Protein AF-A0A3G3IHT3-F1 (afdb_monomer_lite)

Organism: NCBI:txid1291540

Foldseek 3Di:
DDDDDPPPPPDDPPPPDDDPVNVVVPDDPLVVLLVVLLVVLVVVQVVVVVVCCVPPNPPDDRDQQADADDPVNVVSLQVVQVVVDPDDDLVSSSSSRHGSVNSVVVVVVD

Secondary structure (DSSP, 8-state):
-------------------HHHHHHHS-HHHHHHHHHHHHHHHHHHHHHHHHHHHHTT-PPPP---B---HHHHHHHHHHHHHH-TT--TTHHHHTTB-HHHHHHHHHH-

Sequence (110 aa):
MCKGHTSTVKGGENTEKRTKWETYAEMSKDELVIRLVEAETRHAEFVATVESLARDGSRWAIPDLGEKPTEEWLGKIVAYAKAHTDDFSYMDLAEYGVDLETAEKLWREC

Radius of gyration: 21.98 Å; chains: 1; bounding box: 46×70×44 Å

Structure (mmCIF, N/CA/C/O backbone):
data_AF-A0A3G3IHT3-F1
#
_entry.id   AF-A0A3G3IHT3-F1
#
loop_
_atom_site.group_PDB
_atom_site.id
_atom_site.type_symbol
_atom_site.label_atom_id
_atom_site.label_alt_id
_atom_site.label_comp_id
_atom_site.label_asym_id
_atom_site.label_entity_id
_atom_site.label_seq_id
_atom_site.pdbx_PDB_ins_code
_atom_site.Cartn_x
_atom_site.Cartn_y
_atom_site.Cartn_z
_atom_site.occupancy
_atom_site.B_iso_or_equiv
_atom_site.auth_seq_id
_atom_site.auth_comp_id
_atom_site.auth_asym_id
_atom_site.auth_atom_id
_atom_site.pdbx_PDB_model_num
ATOM 1 N N . MET A 1 1 ? -26.863 -58.875 22.524 1.00 37.44 1 MET A N 1
ATOM 2 C CA . MET A 1 1 ? -27.211 -57.515 22.992 1.00 37.44 1 MET A CA 1
ATOM 3 C C . MET A 1 1 ? -26.031 -56.598 22.708 1.00 37.44 1 MET A C 1
ATOM 5 O O . MET A 1 1 ? -25.087 -56.584 23.486 1.00 37.44 1 MET A O 1
ATOM 9 N N . CYS A 1 2 ? -26.040 -55.890 21.580 1.00 39.75 2 CYS A N 1
ATOM 10 C CA . CYS A 1 2 ? -25.002 -54.913 21.248 1.00 39.75 2 CYS A CA 1
ATOM 11 C C . CYS A 1 2 ? -25.563 -53.523 21.548 1.00 39.75 2 CYS A C 1
ATOM 13 O O . CYS A 1 2 ? -26.539 -53.098 20.934 1.00 39.75 2 CYS A O 1
ATOM 15 N N . LYS A 1 3 ? -25.002 -52.878 22.575 1.00 43.72 3 LYS A N 1
ATOM 16 C CA . LYS A 1 3 ? -25.370 -51.529 23.009 1.00 43.72 3 LYS A CA 1
ATOM 17 C C . LYS A 1 3 ? -24.958 -50.533 21.926 1.00 43.72 3 LYS A C 1
ATOM 19 O O . LYS A 1 3 ? -23.820 -50.565 21.466 1.00 43.72 3 LYS A O 1
ATOM 24 N N . GLY A 1 4 ? -25.899 -49.680 21.528 1.00 45.59 4 GLY A N 1
ATOM 25 C CA . GLY A 1 4 ? -25.686 -48.636 20.536 1.00 45.59 4 GLY A CA 1
ATOM 26 C C . GLY A 1 4 ? -24.615 -47.637 20.971 1.00 45.59 4 GLY A C 1
ATOM 27 O O . GLY A 1 4 ? -24.582 -47.202 22.121 1.00 45.59 4 GLY A O 1
ATOM 28 N N . HIS A 1 5 ? -23.754 -47.267 20.030 1.00 39.59 5 HIS A N 1
ATOM 29 C CA . HIS A 1 5 ? -23.026 -46.006 20.064 1.00 39.59 5 HIS A CA 1
ATOM 30 C C . HIS A 1 5 ? -23.745 -45.051 19.116 1.00 39.59 5 HIS A C 1
ATOM 32 O O . HIS A 1 5 ? -23.550 -45.086 17.903 1.00 39.59 5 HIS A O 1
ATOM 38 N N . THR A 1 6 ? -24.616 -44.212 19.667 1.00 47.84 6 THR A N 1
ATOM 39 C CA . THR A 1 6 ? -25.056 -42.992 18.993 1.00 47.84 6 THR A CA 1
ATOM 40 C C . THR A 1 6 ? -23.903 -42.001 19.048 1.00 47.84 6 THR A C 1
ATOM 42 O O . THR A 1 6 ? -23.685 -41.334 20.056 1.00 47.84 6 THR A O 1
ATOM 45 N N . SER A 1 7 ? -23.132 -41.960 17.964 1.00 44.16 7 SER A N 1
ATOM 46 C CA . SER A 1 7 ? -22.213 -40.868 17.668 1.00 44.16 7 SER A CA 1
ATOM 47 C C . SER A 1 7 ? -23.046 -39.627 17.350 1.00 44.16 7 SER A C 1
ATOM 49 O O . SER A 1 7 ? -23.631 -39.511 16.273 1.00 44.16 7 SER A O 1
ATOM 51 N N . THR A 1 8 ? -23.155 -38.719 18.314 1.00 46.38 8 THR A N 1
ATOM 52 C CA . THR A 1 8 ? -23.706 -37.383 18.091 1.00 46.38 8 THR A CA 1
ATOM 53 C C . THR A 1 8 ? -22.638 -36.554 17.383 1.00 46.38 8 THR A C 1
ATOM 55 O O . THR A 1 8 ? -21.883 -35.821 18.018 1.00 46.38 8 THR A O 1
ATOM 58 N N . VAL A 1 9 ? -22.535 -36.687 16.060 1.00 47.88 9 VAL A N 1
ATOM 59 C CA . VAL A 1 9 ? -21.771 -35.735 15.247 1.00 47.88 9 VAL A CA 1
ATOM 60 C C . VAL A 1 9 ? -22.553 -34.423 15.275 1.00 47.88 9 VAL A C 1
ATOM 62 O O . VAL A 1 9 ? -23.580 -34.289 14.612 1.00 47.88 9 VAL A O 1
ATOM 65 N N . LYS A 1 10 ? -22.111 -33.469 16.104 1.00 49.75 10 LYS A N 1
ATOM 66 C CA . LYS A 1 10 ? -22.578 -32.081 16.029 1.00 49.75 10 LYS A CA 1
ATOM 67 C C . LYS A 1 10 ? -22.177 -31.552 14.653 1.00 49.75 10 LYS A C 1
ATOM 69 O O . LYS A 1 10 ? -20.997 -31.371 14.376 1.00 49.75 10 LYS A O 1
ATOM 74 N N . GLY A 1 11 ? -23.171 -31.417 13.784 1.00 43.06 11 GLY A N 1
ATOM 75 C CA . GLY A 1 11 ? -23.004 -30.916 12.432 1.00 43.06 11 GLY A CA 1
ATOM 76 C C . GLY A 1 11 ? -22.581 -29.452 12.419 1.00 43.06 11 GLY A C 1
ATOM 77 O O . GLY A 1 11 ? -23.102 -28.651 13.191 1.00 43.06 11 GLY A O 1
ATOM 78 N N . GLY A 1 12 ? -21.660 -29.160 11.502 1.00 43.59 12 GLY A N 1
ATOM 79 C CA . GLY A 1 12 ? -21.468 -27.864 10.864 1.00 43.59 12 GLY A CA 1
ATOM 80 C C . GLY A 1 12 ? -21.021 -26.735 11.779 1.00 43.59 12 GLY A C 1
ATOM 81 O O . GLY A 1 12 ? -21.834 -25.911 12.183 1.00 43.59 12 GLY A O 1
ATOM 82 N N . GLU A 1 13 ? -19.711 -26.601 11.989 1.00 48.22 13 GLU A N 1
ATOM 83 C CA . GLU A 1 13 ? -19.165 -25.244 12.024 1.00 48.22 13 GLU A CA 1
ATOM 84 C C . GLU A 1 13 ? -19.581 -24.575 10.714 1.00 48.22 13 GLU A C 1
ATOM 86 O O . GLU A 1 13 ? -19.277 -25.073 9.625 1.00 48.22 13 GLU A O 1
ATOM 91 N N . ASN A 1 14 ? -20.355 -23.499 10.831 1.00 50.16 14 ASN A N 1
ATOM 92 C CA . ASN A 1 14 ? -20.801 -22.702 9.704 1.00 50.16 14 ASN A CA 1
ATOM 93 C C . ASN A 1 14 ? -19.557 -22.013 9.120 1.00 50.16 14 ASN A C 1
ATOM 95 O O . ASN A 1 14 ? -19.192 -20.905 9.496 1.00 50.16 14 ASN A O 1
ATOM 99 N N . THR A 1 15 ? -18.851 -22.733 8.254 1.00 51.78 15 THR A N 1
ATOM 100 C CA . THR A 1 15 ? -17.633 -22.322 7.542 1.00 51.78 15 THR A CA 1
ATOM 101 C C . THR A 1 15 ? -17.992 -21.540 6.283 1.00 51.78 15 THR A C 1
ATOM 103 O O . THR A 1 15 ? -17.299 -21.619 5.267 1.00 51.78 15 THR A O 1
ATOM 106 N N . GLU A 1 16 ? -19.094 -20.788 6.320 1.00 60.56 16 GLU A N 1
ATOM 107 C CA . GLU A 1 16 ? -19.429 -19.872 5.242 1.00 60.56 16 GLU A CA 1
ATOM 108 C C . GLU A 1 16 ? -18.354 -18.785 5.214 1.00 60.56 16 GLU A C 1
ATOM 110 O O . GLU A 1 16 ? -18.340 -17.844 6.009 1.00 60.56 16 GLU A O 1
ATOM 115 N N . LYS A 1 17 ? -17.382 -18.965 4.313 1.00 74.62 17 LYS A N 1
ATOM 116 C CA . LYS A 1 17 ? -16.412 -17.932 3.973 1.00 74.62 17 LYS A CA 1
ATOM 117 C C . LYS A 1 17 ? -17.207 -16.732 3.477 1.00 74.62 17 LYS A C 1
ATOM 119 O O . LYS A 1 17 ? -17.797 -16.794 2.399 1.00 74.62 17 LYS A O 1
ATOM 124 N N . ARG A 1 18 ? -17.202 -15.661 4.271 1.00 83.19 18 ARG A N 1
ATOM 125 C CA . ARG A 1 18 ? -17.746 -14.357 3.888 1.00 83.19 18 ARG A CA 1
ATOM 126 C C . ARG A 1 18 ? -17.254 -13.966 2.500 1.00 83.19 18 ARG A C 1
ATOM 128 O O . ARG A 1 18 ? -16.084 -14.158 2.154 1.00 83.19 18 ARG A O 1
ATOM 135 N N . THR A 1 19 ? -18.156 -13.420 1.701 1.00 90.12 19 THR A N 1
ATOM 136 C CA . THR A 1 19 ? -17.810 -12.851 0.405 1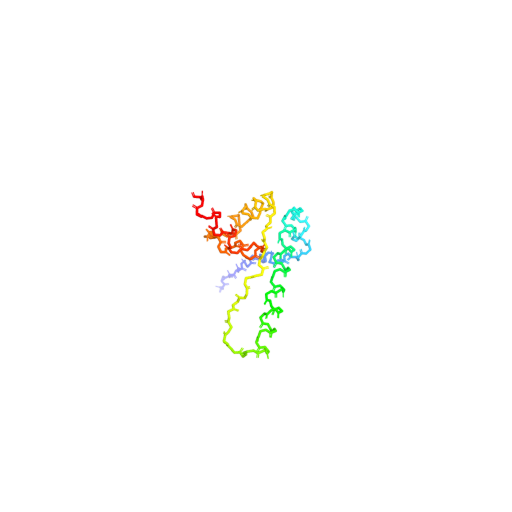.00 90.12 19 THR A CA 1
ATOM 137 C C . THR A 1 19 ? -16.998 -11.572 0.597 1.00 90.12 19 THR A C 1
ATOM 139 O O . THR A 1 19 ? -17.144 -10.865 1.594 1.00 90.12 19 THR A O 1
ATOM 142 N N . LYS A 1 20 ? -16.191 -11.204 -0.407 1.00 88.31 20 LYS A N 1
ATOM 143 C CA . LYS A 1 20 ? -15.466 -9.921 -0.390 1.00 88.31 20 LYS A CA 1
ATOM 144 C C . LYS A 1 20 ? -16.397 -8.713 -0.223 1.00 88.31 20 LYS A C 1
ATOM 146 O O . LYS A 1 20 ? -15.999 -7.718 0.361 1.00 88.31 20 LYS A O 1
ATOM 151 N N . TRP A 1 21 ? -17.632 -8.809 -0.718 1.00 92.94 21 TRP A N 1
ATOM 152 C CA . TRP A 1 21 ? -18.622 -7.740 -0.617 1.00 92.94 21 TRP A CA 1
ATOM 153 C C . TRP A 1 21 ? -19.121 -7.554 0.811 1.00 92.94 21 TRP A C 1
ATOM 155 O O . TRP A 1 21 ? -19.252 -6.422 1.257 1.00 92.94 21 TRP A O 1
ATOM 165 N N . GLU A 1 22 ? -19.352 -8.651 1.532 1.00 93.56 22 GLU A N 1
ATOM 166 C CA . GLU A 1 22 ? -19.731 -8.607 2.947 1.00 93.56 22 GLU A CA 1
ATOM 167 C C . GLU A 1 22 ? -18.586 -8.069 3.803 1.00 93.56 22 GLU A C 1
ATOM 169 O O . GLU A 1 22 ? -18.824 -7.238 4.671 1.00 93.56 22 GLU A O 1
ATOM 174 N N . THR A 1 23 ? -17.341 -8.459 3.512 1.00 90.56 23 THR A N 1
ATOM 175 C CA . THR A 1 23 ? -16.167 -7.882 4.179 1.00 90.56 23 THR A CA 1
ATOM 176 C C . THR A 1 23 ? -16.061 -6.378 3.919 1.00 90.56 23 THR A C 1
ATOM 178 O O . THR A 1 23 ? -15.950 -5.607 4.862 1.00 90.56 23 THR A O 1
ATOM 181 N N . TYR A 1 24 ? -16.148 -5.934 2.661 1.00 92.62 24 TYR A N 1
ATOM 182 C CA . TYR A 1 24 ? -16.023 -4.511 2.316 1.00 92.62 24 TYR A CA 1
ATOM 183 C C . TYR A 1 24 ? -17.166 -3.651 2.854 1.00 92.62 24 TYR A C 1
ATOM 185 O O . TYR A 1 24 ? -16.953 -2.474 3.128 1.00 92.62 24 TYR A O 1
ATOM 193 N N . ALA A 1 25 ? -18.363 -4.215 3.020 1.00 94.31 25 ALA A N 1
ATOM 194 C CA . ALA A 1 25 ? -19.500 -3.498 3.590 1.00 94.31 25 ALA A CA 1
ATOM 195 C C . ALA A 1 25 ? -19.303 -3.134 5.073 1.00 94.31 25 ALA A C 1
ATOM 197 O O . ALA A 1 25 ? -19.941 -2.201 5.557 1.00 94.31 25 ALA A O 1
ATOM 198 N N . GLU A 1 26 ? -18.439 -3.860 5.784 1.00 94.50 26 GLU A N 1
ATOM 199 C CA . GLU A 1 26 ? -18.134 -3.637 7.202 1.00 94.50 26 GLU A CA 1
ATOM 200 C C . GLU A 1 26 ? -16.895 -2.759 7.418 1.00 94.50 26 GLU A C 1
ATOM 202 O O . GLU A 1 26 ? -16.693 -2.254 8.521 1.00 94.50 26 GLU A O 1
ATOM 207 N N . MET A 1 27 ? -16.085 -2.553 6.376 1.00 94.88 27 MET A N 1
ATOM 208 C CA . MET A 1 27 ? -14.887 -1.722 6.442 1.00 94.88 27 MET A CA 1
ATOM 209 C C . MET A 1 27 ? -15.246 -0.236 6.446 1.00 94.88 27 MET A C 1
ATOM 211 O O . MET A 1 27 ? -16.172 0.231 5.776 1.00 94.88 27 MET A O 1
ATOM 215 N N . SER A 1 28 ? -14.459 0.538 7.178 1.00 97.12 28 SER A N 1
ATOM 216 C CA . SER A 1 28 ? -14.496 1.991 7.107 1.00 97.12 28 SER A CA 1
ATOM 217 C C . SER A 1 28 ? -14.005 2.493 5.745 1.00 97.12 28 SER A C 1
ATOM 219 O O . SER A 1 28 ? -13.300 1.808 5.002 1.00 97.12 28 SER A O 1
ATOM 221 N N . LYS A 1 29 ? -14.347 3.744 5.416 1.00 97.50 29 LYS A N 1
ATOM 222 C CA . LYS A 1 29 ? -13.858 4.387 4.187 1.00 97.50 29 LYS A CA 1
ATOM 223 C C . LYS A 1 29 ? -12.332 4.442 4.133 1.00 97.50 29 LYS A C 1
ATOM 225 O O . LYS A 1 29 ? -11.773 4.242 3.064 1.00 97.50 29 LYS A O 1
ATOM 230 N N . ASP A 1 30 ? -11.685 4.698 5.267 1.00 98.12 30 ASP A N 1
ATOM 231 C CA . ASP A 1 30 ? -10.227 4.784 5.342 1.00 98.12 30 ASP A CA 1
ATOM 232 C C . ASP A 1 30 ? -9.586 3.420 5.054 1.00 98.12 30 ASP A C 1
ATOM 234 O O . ASP A 1 30 ? -8.678 3.335 4.233 1.00 98.12 30 ASP A O 1
ATOM 238 N N . GLU A 1 31 ? -10.117 2.339 5.630 1.00 96.88 31 GLU A N 1
ATOM 239 C CA . GLU A 1 31 ? -9.643 0.979 5.346 1.00 96.88 31 GLU A CA 1
ATOM 240 C C . GLU A 1 31 ? -9.870 0.586 3.881 1.00 96.88 31 GLU A C 1
ATOM 242 O O . GLU A 1 31 ? -9.003 -0.027 3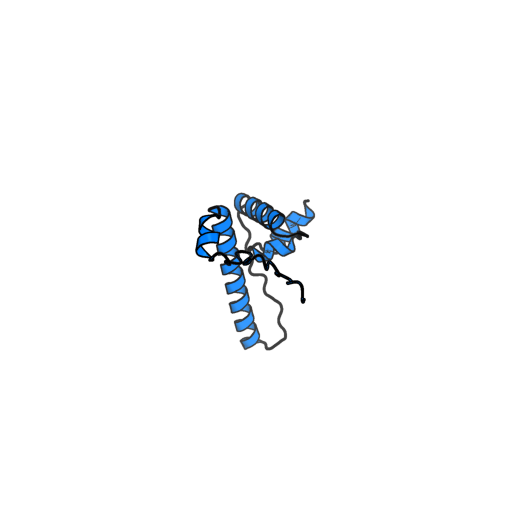.264 1.00 96.88 31 GLU A O 1
ATOM 247 N N . LEU A 1 32 ? -11.005 0.972 3.289 1.00 97.19 32 LEU A N 1
ATOM 248 C CA . LEU A 1 32 ? -11.269 0.735 1.867 1.00 97.19 32 LEU A CA 1
ATOM 249 C C . LEU A 1 32 ? -10.282 1.477 0.957 1.00 97.19 32 LEU A C 1
ATOM 251 O O . LEU A 1 32 ? -9.869 0.921 -0.059 1.00 97.19 32 LEU A O 1
ATOM 255 N N . VAL A 1 33 ? -9.887 2.703 1.311 1.00 97.62 33 VAL A N 1
ATOM 256 C CA . VAL A 1 33 ? -8.859 3.453 0.572 1.00 97.62 33 VAL A CA 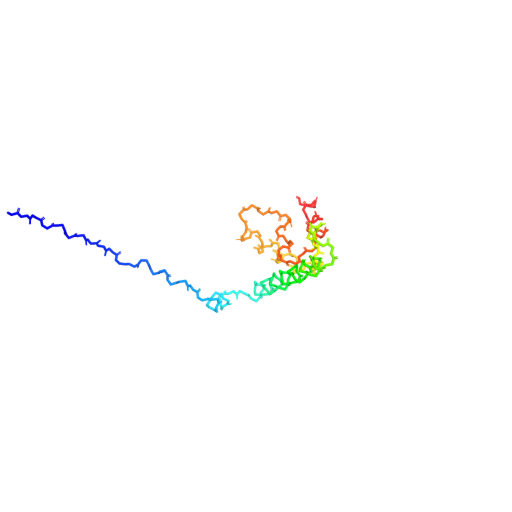1
ATOM 257 C C . VAL A 1 33 ? -7.496 2.779 0.711 1.00 97.62 33 VAL A C 1
ATOM 259 O O . VAL A 1 33 ? -6.838 2.561 -0.300 1.00 97.62 33 VAL A O 1
ATOM 262 N N . ILE A 1 34 ? -7.097 2.372 1.919 1.00 97.12 34 ILE A N 1
ATOM 263 C CA . ILE A 1 34 ? -5.824 1.663 2.141 1.00 97.12 34 ILE A CA 1
ATOM 264 C C . ILE A 1 34 ? -5.780 0.362 1.324 1.00 97.12 34 ILE A C 1
ATOM 266 O O . ILE A 1 34 ? -4.796 0.091 0.642 1.00 97.12 34 ILE A O 1
ATOM 270 N N . ARG A 1 35 ? -6.877 -0.405 1.307 1.00 95.25 35 ARG A N 1
ATOM 271 C CA . ARG A 1 35 ? -7.019 -1.623 0.489 1.00 95.25 35 ARG A CA 1
ATOM 272 C C . ARG A 1 35 ? -6.960 -1.360 -1.014 1.00 95.25 35 ARG A C 1
ATOM 274 O O . ARG A 1 35 ? -6.509 -2.230 -1.759 1.00 95.25 35 ARG A O 1
ATOM 281 N N . LEU A 1 36 ? -7.477 -0.219 -1.469 1.00 96.12 36 LEU A N 1
ATOM 282 C CA . LEU A 1 36 ? -7.391 0.182 -2.870 1.00 96.12 36 LEU A CA 1
ATOM 283 C C . LEU A 1 36 ? -5.936 0.471 -3.246 1.00 96.12 36 LEU A C 1
ATOM 285 O O . LEU A 1 36 ? -5.462 -0.096 -4.225 1.00 96.12 36 LEU A O 1
ATOM 289 N N . VAL A 1 37 ? -5.231 1.268 -2.439 1.00 95.62 37 VAL A N 1
ATOM 290 C CA . VAL A 1 37 ? -3.813 1.589 -2.663 1.00 95.62 37 VAL A CA 1
ATOM 291 C C . VAL A 1 37 ? -2.963 0.316 -2.646 1.00 95.62 37 VAL A C 1
ATOM 293 O O . VAL A 1 37 ? -2.224 0.082 -3.591 1.00 95.62 37 VAL A O 1
ATOM 296 N N . GLU A 1 38 ? -3.154 -0.578 -1.670 1.00 94.25 38 GLU A N 1
ATOM 297 C CA . GLU A 1 38 ? -2.497 -1.900 -1.630 1.00 94.25 38 GLU A CA 1
ATOM 298 C C . GLU A 1 38 ? -2.694 -2.685 -2.944 1.00 94.25 38 GLU A C 1
ATOM 300 O O . GLU A 1 38 ? -1.767 -3.305 -3.471 1.00 94.25 38 GLU A O 1
ATOM 305 N N . ALA A 1 39 ? -3.911 -2.676 -3.499 1.00 94.62 39 ALA A N 1
ATOM 306 C CA . ALA A 1 39 ? -4.206 -3.365 -4.752 1.00 94.62 39 ALA A CA 1
ATOM 307 C C . ALA A 1 39 ? -3.543 -2.692 -5.966 1.00 94.62 39 ALA A C 1
ATOM 309 O O . ALA A 1 39 ? -3.058 -3.396 -6.856 1.00 94.62 39 ALA A O 1
ATOM 310 N N . GLU A 1 40 ? -3.514 -1.359 -6.008 1.00 94.38 40 GLU A N 1
ATOM 311 C CA . GLU A 1 40 ? -2.844 -0.583 -7.056 1.00 94.38 40 GLU A CA 1
ATOM 312 C C . GLU A 1 40 ? -1.326 -0.788 -7.019 1.00 94.38 40 GLU A C 1
ATOM 314 O O . GLU A 1 40 ? -0.735 -1.081 -8.061 1.00 94.38 40 GLU A O 1
ATOM 319 N N . THR A 1 41 ? -0.713 -0.750 -5.833 1.00 91.62 41 THR A N 1
ATOM 320 C CA . THR A 1 41 ? 0.717 -1.013 -5.624 1.00 91.62 41 THR A CA 1
ATOM 321 C C . THR A 1 41 ? 1.092 -2.409 -6.104 1.00 91.62 41 THR A C 1
ATOM 323 O O . THR A 1 41 ? 1.953 -2.544 -6.972 1.00 91.62 41 THR A O 1
ATOM 326 N N . ARG A 1 42 ? 0.378 -3.454 -5.661 1.00 90.94 42 ARG A N 1
ATOM 327 C CA . ARG A 1 42 ? 0.643 -4.831 -6.119 1.00 90.94 42 ARG A CA 1
ATOM 328 C C . ARG A 1 42 ? 0.483 -4.997 -7.627 1.00 90.94 42 ARG A C 1
ATOM 330 O O . ARG A 1 42 ? 1.210 -5.768 -8.253 1.00 90.94 42 ARG A O 1
ATOM 337 N N . HIS A 1 43 ? -0.484 -4.305 -8.229 1.00 93.31 43 HIS A N 1
ATOM 338 C CA . HIS A 1 43 ? -0.656 -4.328 -9.677 1.00 93.31 43 HIS A CA 1
ATOM 339 C C . HIS A 1 43 ? 0.519 -3.645 -10.392 1.00 93.31 43 HIS A C 1
ATOM 341 O O . HIS A 1 43 ? 1.041 -4.198 -11.362 1.00 93.31 43 HIS A O 1
ATOM 347 N N . ALA A 1 44 ? 0.960 -2.483 -9.909 1.00 90.50 44 ALA A N 1
ATOM 348 C CA . ALA A 1 44 ? 2.104 -1.765 -10.462 1.00 90.50 44 ALA A CA 1
ATOM 349 C C . ALA A 1 44 ? 3.398 -2.588 -10.352 1.00 90.50 44 ALA A C 1
ATOM 351 O O . ALA A 1 44 ? 4.111 -2.736 -11.345 1.00 90.50 44 ALA A O 1
ATOM 352 N N . GLU A 1 45 ? 3.654 -3.206 -9.197 1.00 88.56 45 GLU A N 1
ATOM 353 C CA . GLU A 1 45 ? 4.789 -4.110 -8.976 1.00 88.56 45 GLU A CA 1
ATOM 354 C C . GLU A 1 45 ? 4.760 -5.311 -9.919 1.00 88.56 45 GLU A C 1
ATOM 356 O O . GLU A 1 45 ? 5.788 -5.677 -10.496 1.00 88.56 45 GLU A O 1
ATOM 361 N N . PHE A 1 46 ? 3.586 -5.916 -10.121 1.00 90.00 46 PHE A N 1
ATOM 362 C CA . PHE A 1 46 ? 3.426 -7.026 -11.055 1.00 90.00 46 PHE A CA 1
ATOM 363 C C . PHE A 1 46 ? 3.756 -6.605 -12.490 1.00 90.00 46 PHE A C 1
ATOM 365 O O . PHE A 1 46 ? 4.555 -7.269 -13.155 1.00 90.00 46 PHE A O 1
ATOM 372 N N . VAL A 1 47 ? 3.177 -5.495 -12.961 1.00 91.38 47 VAL A N 1
ATOM 373 C CA . VAL A 1 47 ? 3.433 -4.966 -14.309 1.00 91.38 47 VAL A CA 1
ATOM 374 C C . VAL A 1 47 ? 4.915 -4.660 -14.484 1.00 91.38 47 VAL A C 1
ATOM 376 O O . VAL A 1 47 ? 5.530 -5.162 -15.425 1.00 91.38 47 VAL A O 1
ATOM 379 N N . ALA A 1 48 ? 5.506 -3.914 -13.551 1.00 88.06 48 ALA A N 1
ATOM 380 C CA . ALA A 1 48 ? 6.912 -3.555 -13.613 1.00 88.06 48 ALA A CA 1
ATOM 381 C C . ALA A 1 48 ? 7.801 -4.799 -13.607 1.00 88.06 48 ALA A C 1
ATOM 383 O O . ALA A 1 48 ? 8.697 -4.900 -14.436 1.00 88.06 48 ALA A O 1
ATOM 384 N N . THR A 1 49 ? 7.511 -5.793 -12.762 1.00 87.06 49 THR A N 1
ATOM 385 C CA . THR A 1 49 ? 8.246 -7.065 -12.726 1.00 87.06 49 THR A CA 1
ATOM 386 C C . THR A 1 49 ? 8.201 -7.782 -14.073 1.00 87.06 49 THR A C 1
ATOM 388 O O . THR A 1 49 ? 9.245 -8.230 -14.550 1.00 87.06 49 THR A O 1
ATOM 391 N N . VAL A 1 50 ? 7.026 -7.873 -14.707 1.00 89.50 50 VAL A N 1
ATOM 392 C CA . VAL A 1 50 ? 6.849 -8.502 -16.028 1.00 89.50 50 VAL A CA 1
ATOM 393 C C . VAL A 1 50 ? 7.613 -7.750 -17.117 1.00 89.50 50 VAL A C 1
ATOM 395 O O . VAL A 1 50 ? 8.321 -8.375 -17.909 1.00 89.50 50 VAL A O 1
ATOM 398 N N . GLU A 1 51 ? 7.500 -6.423 -17.158 1.00 88.25 51 GLU A N 1
ATOM 399 C CA . GLU A 1 51 ? 8.225 -5.586 -18.121 1.00 88.25 51 GLU A CA 1
ATOM 400 C C . GLU A 1 51 ? 9.734 -5.731 -17.973 1.00 88.25 51 GLU A C 1
ATOM 402 O O . GLU A 1 51 ? 10.473 -5.775 -18.961 1.00 88.25 51 GLU A O 1
ATOM 407 N N . SER A 1 52 ? 10.177 -5.832 -16.725 1.00 86.12 52 SER A N 1
ATOM 408 C CA . SER A 1 52 ? 11.556 -6.087 -16.385 1.00 86.12 52 SER A CA 1
ATOM 409 C C . SER A 1 52 ? 11.957 -7.477 -16.902 1.00 86.12 52 SER A C 1
ATOM 411 O O . SER A 1 52 ? 12.767 -7.580 -17.819 1.00 86.12 52 SER A O 1
ATOM 413 N N . LEU A 1 53 ? 11.296 -8.563 -16.498 1.00 86.75 53 LEU A N 1
ATOM 414 C CA . LEU A 1 53 ? 11.610 -9.921 -16.968 1.00 86.75 53 LEU A CA 1
ATOM 415 C C . LEU A 1 53 ? 11.741 -10.010 -18.501 1.00 86.75 53 LEU A C 1
ATOM 417 O O . LEU A 1 53 ? 12.664 -10.652 -19.007 1.00 86.75 53 LEU A O 1
ATOM 421 N N . ALA A 1 54 ? 10.868 -9.311 -19.233 1.00 88.31 54 ALA A N 1
ATOM 422 C CA . ALA A 1 54 ? 10.900 -9.232 -20.690 1.00 88.31 54 ALA A CA 1
ATOM 423 C C . ALA A 1 54 ? 12.134 -8.504 -21.270 1.00 88.31 54 ALA A C 1
ATOM 425 O O . ALA A 1 54 ? 12.558 -8.828 -22.380 1.00 88.31 54 ALA A O 1
ATOM 426 N N . ARG A 1 55 ? 12.708 -7.530 -20.556 1.00 86.44 55 ARG A N 1
ATOM 427 C CA . ARG A 1 55 ? 13.812 -6.673 -21.021 1.00 86.44 55 ARG A CA 1
ATOM 428 C C . ARG A 1 55 ? 15.208 -7.247 -20.747 1.00 86.44 55 ARG A C 1
ATOM 430 O O . ARG A 1 55 ? 16.021 -7.315 -21.661 1.00 86.44 55 ARG A O 1
ATOM 437 N N . ASP A 1 56 ? 15.471 -7.688 -19.517 1.00 82.88 56 ASP A N 1
ATOM 438 C CA . ASP A 1 56 ? 16.824 -7.988 -18.986 1.00 82.88 56 ASP A CA 1
ATOM 439 C C . ASP A 1 56 ? 16.918 -9.381 -18.321 1.00 82.88 56 ASP A C 1
ATOM 441 O O . ASP A 1 56 ? 17.907 -9.718 -17.661 1.00 82.88 56 ASP A O 1
ATOM 445 N N . GLY A 1 57 ? 15.921 -10.250 -18.527 1.00 78.69 57 GLY A N 1
ATOM 446 C CA . GLY A 1 57 ? 16.012 -11.670 -18.171 1.00 78.69 57 GLY A CA 1
ATOM 447 C C . GLY A 1 57 ? 15.738 -11.944 -16.695 1.00 78.69 57 GLY A C 1
ATOM 448 O O . GLY A 1 57 ? 14.677 -11.592 -16.221 1.00 78.69 57 GLY A O 1
ATOM 449 N N . SER A 1 58 ? 16.625 -12.620 -15.960 1.00 71.69 58 SER A N 1
ATOM 450 C CA . SER A 1 58 ? 16.399 -13.015 -14.552 1.00 71.69 58 SER A CA 1
ATOM 451 C C . SER A 1 58 ? 17.205 -12.194 -13.534 1.00 71.69 58 SER A C 1
ATOM 453 O O . SER A 1 58 ? 17.331 -12.602 -12.383 1.00 71.69 58 SER A O 1
ATOM 455 N N . ARG A 1 59 ? 17.826 -11.082 -13.946 1.00 65.81 59 ARG A N 1
ATOM 456 C CA . ARG A 1 59 ? 18.764 -10.292 -13.118 1.00 65.81 59 ARG A CA 1
ATOM 457 C C . ARG A 1 59 ? 18.088 -9.238 -12.226 1.00 65.81 59 ARG A C 1
ATOM 459 O O . ARG A 1 59 ? 18.710 -8.239 -11.883 1.00 65.81 59 ARG A O 1
ATOM 466 N N . TRP A 1 60 ? 16.830 -9.437 -11.860 1.00 63.50 60 TRP A N 1
ATOM 467 C CA . TRP A 1 60 ? 15.968 -8.335 -11.436 1.00 63.50 60 TRP A CA 1
ATOM 468 C C . TRP A 1 60 ? 15.945 -8.048 -9.940 1.00 63.50 60 TRP A C 1
ATOM 470 O O . TRP A 1 60 ? 15.895 -8.960 -9.119 1.00 63.50 60 TRP A O 1
ATOM 480 N N . ALA A 1 61 ? 15.934 -6.749 -9.629 1.00 64.69 61 ALA A N 1
ATOM 481 C CA . ALA A 1 61 ? 15.508 -6.195 -8.352 1.00 64.69 61 ALA A CA 1
ATOM 482 C C . ALA A 1 61 ? 14.010 -5.862 -8.426 1.00 64.69 61 ALA A C 1
ATOM 484 O O . ALA A 1 61 ? 13.530 -5.437 -9.478 1.00 64.69 61 ALA A O 1
ATOM 485 N N . ILE A 1 62 ? 13.289 -6.055 -7.321 1.00 68.25 62 ILE A N 1
ATOM 486 C CA . ILE A 1 62 ? 11.895 -5.617 -7.192 1.00 68.25 62 ILE A CA 1
ATOM 487 C C . ILE A 1 62 ? 11.918 -4.082 -7.121 1.00 68.25 62 ILE A C 1
ATOM 489 O O . ILE A 1 62 ? 12.614 -3.548 -6.252 1.00 68.25 62 ILE A O 1
ATOM 493 N N . PRO A 1 63 ? 11.262 -3.365 -8.049 1.00 71.44 63 PRO A N 1
ATOM 494 C CA . PRO A 1 63 ? 11.247 -1.910 -8.027 1.00 71.44 63 PRO A CA 1
ATOM 495 C C . PRO A 1 63 ? 10.420 -1.413 -6.837 1.00 71.44 63 PRO A C 1
ATOM 497 O O . PRO A 1 63 ? 9.296 -1.867 -6.645 1.00 71.44 63 PRO A O 1
ATOM 500 N N . ASP A 1 64 ? 10.969 -0.469 -6.069 1.00 79.88 64 ASP A N 1
ATOM 501 C CA . ASP A 1 64 ? 10.186 0.309 -5.107 1.00 79.88 64 ASP A CA 1
ATOM 502 C C . ASP A 1 64 ? 9.310 1.293 -5.890 1.00 79.88 64 ASP A C 1
ATOM 504 O O . ASP A 1 64 ? 9.816 2.191 -6.570 1.00 79.88 64 ASP A O 1
ATOM 508 N N . LEU A 1 65 ? 8.003 1.049 -5.859 1.00 86.44 65 LEU A N 1
ATOM 509 C CA . LEU A 1 65 ? 6.980 1.841 -6.542 1.00 86.44 65 LEU A CA 1
ATOM 510 C C . LEU A 1 65 ? 6.042 2.530 -5.548 1.00 86.44 65 LEU A C 1
ATOM 512 O O . LEU A 1 65 ? 4.970 2.988 -5.943 1.00 86.44 65 LEU A O 1
ATOM 516 N N . GLY A 1 66 ? 6.422 2.573 -4.269 1.00 90.62 66 GLY A N 1
ATOM 517 C CA . GLY A 1 66 ? 5.688 3.332 -3.275 1.00 90.62 66 GLY A CA 1
ATOM 518 C C . GLY A 1 66 ? 5.758 4.836 -3.540 1.00 90.62 66 GLY A C 1
ATOM 519 O O . GLY A 1 66 ? 6.602 5.343 -4.284 1.00 90.62 66 GLY A O 1
ATOM 520 N N . GLU A 1 67 ? 4.861 5.567 -2.894 1.00 93.56 67 GLU A N 1
ATOM 521 C CA . GLU A 1 67 ? 4.813 7.022 -2.913 1.00 93.56 67 GLU A CA 1
ATOM 522 C C . GLU A 1 67 ? 4.838 7.565 -1.486 1.00 93.56 67 GLU A C 1
ATOM 524 O O . GLU A 1 67 ? 4.525 6.857 -0.527 1.00 93.56 67 GLU A O 1
ATOM 529 N N . LYS A 1 68 ? 5.151 8.855 -1.346 1.00 95.56 68 LYS A N 1
ATOM 530 C CA . LYS A 1 68 ? 5.078 9.549 -0.063 1.00 95.56 68 LYS A CA 1
ATOM 531 C C . LYS A 1 68 ? 3.640 10.002 0.203 1.00 95.56 68 LYS A C 1
ATOM 533 O O . LYS A 1 68 ? 3.200 10.975 -0.423 1.00 95.56 68 LYS A O 1
ATOM 538 N N . PRO A 1 69 ? 2.909 9.404 1.163 1.00 94.81 69 PRO A N 1
ATOM 539 C CA . PRO A 1 69 ? 1.558 9.843 1.481 1.00 94.81 69 PRO A CA 1
ATOM 540 C C . PRO A 1 69 ? 1.577 11.193 2.206 1.00 94.81 69 PRO A C 1
ATOM 542 O O . PRO A 1 69 ? 2.602 11.644 2.730 1.00 94.81 69 PRO A O 1
ATOM 545 N N . THR A 1 70 ? 0.413 11.836 2.309 1.00 96.19 70 THR A N 1
ATOM 546 C CA . THR A 1 70 ? 0.255 12.962 3.241 1.00 96.19 70 THR A CA 1
ATOM 547 C C . THR A 1 70 ? 0.423 12.481 4.684 1.00 96.19 70 THR A C 1
ATOM 549 O O . THR A 1 70 ? 0.172 11.316 4.983 1.00 96.19 70 THR A O 1
ATOM 552 N N . GLU A 1 71 ? 0.794 13.373 5.607 1.00 95.19 71 GLU A N 1
ATOM 553 C CA . GLU A 1 71 ? 0.978 13.009 7.024 1.00 95.19 71 GLU A CA 1
ATOM 554 C C . GLU A 1 71 ? -0.281 12.377 7.644 1.00 95.19 71 GLU A C 1
ATOM 556 O O . GLU A 1 71 ? -0.181 11.417 8.406 1.00 95.19 71 GLU A O 1
ATOM 561 N N . GLU A 1 72 ? -1.469 12.870 7.272 1.00 96.44 72 GLU A N 1
ATOM 562 C CA . GLU A 1 72 ? -2.746 12.294 7.710 1.00 96.44 72 GLU A CA 1
ATOM 563 C C . GLU A 1 72 ? -2.882 10.830 7.269 1.00 96.44 72 GLU A C 1
ATOM 565 O O . GLU A 1 72 ? -3.165 9.955 8.089 1.00 96.44 72 GLU A O 1
ATOM 570 N N . TRP A 1 73 ? -2.674 10.552 5.978 1.00 97.25 73 TRP A N 1
ATOM 571 C CA . TRP A 1 73 ? -2.804 9.199 5.439 1.00 97.25 73 TRP A CA 1
ATOM 572 C C . TRP A 1 73 ? -1.702 8.277 5.932 1.00 97.25 73 TRP A C 1
ATOM 574 O O . TRP A 1 73 ? -1.981 7.126 6.254 1.00 97.25 73 TRP A O 1
ATOM 584 N N . LEU A 1 74 ? -0.483 8.788 6.075 1.00 95.62 74 LEU A N 1
ATOM 585 C CA . LEU A 1 74 ? 0.631 8.042 6.637 1.00 95.62 74 LEU A CA 1
ATOM 586 C C . LEU A 1 74 ? 0.306 7.559 8.058 1.00 95.62 74 LEU A C 1
ATOM 588 O O . LEU A 1 74 ? 0.495 6.385 8.368 1.00 95.62 74 LEU A O 1
ATOM 592 N N . GLY A 1 75 ? -0.274 8.424 8.896 1.00 94.88 75 GLY A N 1
ATOM 593 C CA . GLY A 1 75 ? -0.739 8.041 10.230 1.00 94.88 75 GLY A CA 1
ATOM 594 C C . GLY A 1 75 ? -1.811 6.945 10.203 1.00 94.88 75 GLY A C 1
ATOM 595 O O . GLY A 1 75 ? -1.736 5.989 10.979 1.00 94.88 75 GLY A O 1
ATOM 596 N N . LYS A 1 76 ? -2.779 7.043 9.282 1.00 97.44 76 LYS A N 1
ATOM 597 C CA . LYS A 1 76 ? -3.829 6.025 9.099 1.00 97.44 76 LYS A CA 1
ATOM 598 C C . LYS A 1 76 ? -3.259 4.682 8.642 1.00 97.44 76 LYS A C 1
ATOM 600 O O . LYS A 1 76 ? -3.636 3.655 9.198 1.00 97.44 76 LYS A O 1
ATOM 605 N N . ILE A 1 77 ? -2.333 4.688 7.683 1.00 96.50 77 ILE A N 1
ATOM 606 C CA . ILE A 1 77 ? -1.675 3.481 7.166 1.00 96.50 77 ILE A CA 1
ATOM 607 C C . ILE A 1 77 ? -0.865 2.801 8.272 1.00 96.50 77 ILE A C 1
ATOM 609 O O . ILE A 1 77 ? -1.003 1.599 8.468 1.00 96.50 77 ILE A O 1
ATOM 613 N N . VAL A 1 78 ? -0.087 3.556 9.056 1.00 94.88 78 VAL A N 1
ATOM 614 C CA . VAL A 1 78 ? 0.681 2.999 10.184 1.00 94.88 78 VAL A CA 1
ATOM 615 C C . VAL A 1 78 ? -0.242 2.362 11.224 1.00 94.88 78 VAL A C 1
ATOM 617 O O . VAL A 1 78 ? 0.040 1.265 11.708 1.00 94.88 78 VAL A O 1
ATOM 620 N N . ALA A 1 79 ? -1.347 3.025 11.577 1.00 94.88 79 ALA A N 1
ATOM 621 C CA . ALA A 1 79 ? -2.323 2.473 12.514 1.00 94.88 79 ALA A CA 1
ATOM 622 C C . ALA A 1 79 ? -2.976 1.193 11.968 1.00 94.88 79 ALA A C 1
ATOM 624 O O . ALA A 1 79 ? -3.110 0.214 12.701 1.00 94.88 79 ALA A O 1
ATOM 625 N N . TYR A 1 80 ? -3.335 1.190 10.682 1.00 95.31 80 TYR A N 1
ATOM 626 C CA . TYR 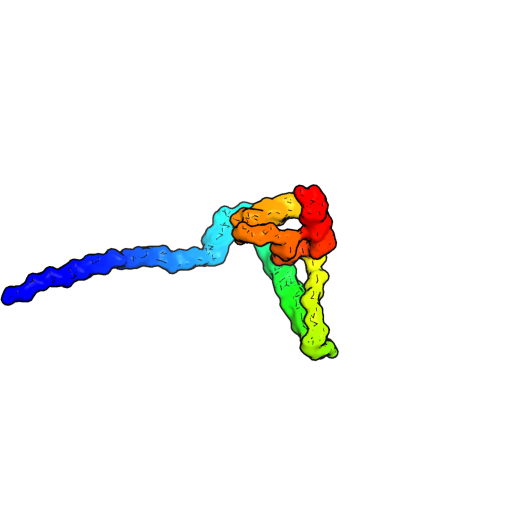A 1 80 ? -3.901 0.029 10.005 1.00 95.31 80 TYR A CA 1
ATOM 627 C C . TYR A 1 80 ? -2.916 -1.145 9.976 1.00 95.31 80 TYR A C 1
ATOM 629 O O . TYR A 1 80 ? -3.270 -2.236 10.417 1.00 95.31 80 TYR A O 1
ATOM 637 N N . ALA A 1 81 ? -1.675 -0.921 9.540 1.00 93.94 81 ALA A N 1
ATOM 638 C CA . ALA A 1 81 ? -0.643 -1.950 9.451 1.00 93.94 81 ALA A CA 1
ATOM 639 C C . ALA A 1 81 ? -0.354 -2.589 10.820 1.00 93.94 81 ALA A C 1
ATOM 641 O O . ALA A 1 81 ? -0.370 -3.809 10.949 1.00 93.94 81 ALA A O 1
ATOM 642 N N . LYS A 1 82 ? -0.210 -1.782 11.880 1.00 93.25 82 LYS A N 1
ATOM 643 C CA . LYS A 1 82 ? -0.015 -2.285 13.254 1.00 93.25 82 LYS A CA 1
ATOM 644 C C . LYS A 1 82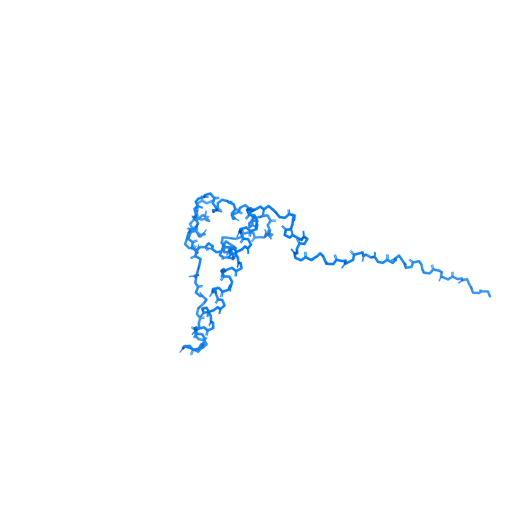 ? -1.181 -3.124 13.779 1.00 93.25 82 LYS A C 1
ATOM 646 O O . LYS A 1 82 ? -0.974 -3.973 14.637 1.00 93.25 82 LYS A O 1
ATOM 651 N N . ALA A 1 83 ? -2.402 -2.865 13.316 1.00 92.81 83 ALA A N 1
ATOM 652 C CA . ALA A 1 83 ? -3.577 -3.639 13.708 1.00 92.81 83 ALA A CA 1
ATOM 653 C C . ALA A 1 83 ? -3.712 -4.965 12.935 1.00 92.81 83 ALA A C 1
ATOM 655 O O . ALA A 1 83 ? -4.469 -5.832 13.367 1.00 92.81 83 ALA A O 1
ATOM 656 N N . HIS A 1 84 ? -3.003 -5.115 11.811 1.00 90.12 84 HIS A N 1
ATOM 657 C CA . HIS A 1 84 ? -3.152 -6.238 10.879 1.00 90.12 84 HIS A CA 1
ATOM 658 C C . HIS A 1 84 ? -1.876 -7.078 10.690 1.00 90.12 84 HIS A C 1
ATOM 660 O O . HIS A 1 84 ? -1.944 -8.107 10.018 1.00 90.12 84 HIS A O 1
ATOM 666 N N . THR A 1 85 ? -0.753 -6.692 11.303 1.00 88.00 85 THR A N 1
ATOM 667 C CA . THR A 1 85 ? 0.518 -7.431 11.263 1.00 88.00 85 THR A CA 1
ATOM 668 C C . THR A 1 85 ? 1.008 -7.736 12.680 1.00 88.00 85 THR A C 1
ATOM 670 O O . THR A 1 85 ? 1.157 -6.827 13.494 1.00 88.00 85 THR A O 1
ATOM 673 N N . ASP A 1 86 ? 1.288 -9.012 12.969 1.00 87.44 86 ASP A N 1
ATOM 674 C CA . ASP A 1 86 ? 1.709 -9.472 14.304 1.00 87.44 86 ASP A CA 1
ATOM 675 C C . ASP A 1 86 ? 3.101 -8.950 14.719 1.00 87.44 86 ASP A C 1
ATOM 677 O O . ASP A 1 86 ? 3.323 -8.644 15.890 1.00 87.44 86 ASP A O 1
ATOM 681 N N . ASP A 1 87 ? 4.033 -8.839 13.766 1.00 87.75 87 ASP A N 1
ATOM 682 C CA . ASP A 1 87 ? 5.407 -8.353 13.969 1.00 87.75 87 ASP A CA 1
ATOM 683 C C . ASP A 1 87 ? 5.682 -7.166 13.039 1.00 87.75 87 ASP A C 1
ATOM 685 O O . ASP A 1 87 ? 6.374 -7.282 12.029 1.00 87.75 87 ASP A O 1
ATOM 689 N N . PHE A 1 88 ? 5.037 -6.036 13.345 1.00 89.69 88 PHE A N 1
ATOM 690 C CA . PHE A 1 88 ? 5.080 -4.836 12.511 1.00 89.69 88 PHE A CA 1
ATOM 691 C C . PHE A 1 88 ? 6.514 -4.316 12.304 1.00 89.69 88 PHE A C 1
ATOM 693 O O . PHE A 1 88 ? 7.204 -3.925 13.250 1.00 89.69 88 PHE A O 1
ATOM 700 N N . SER A 1 89 ? 6.904 -4.213 11.039 1.00 89.88 89 SER A N 1
ATOM 701 C CA . SER A 1 89 ? 8.134 -3.622 10.527 1.00 89.88 89 SER A CA 1
ATOM 702 C C . SER A 1 89 ? 7.809 -2.462 9.587 1.00 89.88 89 SER A C 1
ATOM 704 O O . SER A 1 89 ? 6.764 -2.422 8.941 1.00 89.88 89 SER A O 1
ATOM 706 N N . TYR A 1 90 ? 8.739 -1.519 9.434 1.00 85.62 90 TYR A N 1
ATOM 707 C CA . TYR A 1 90 ? 8.584 -0.439 8.454 1.00 85.62 90 TYR A CA 1
ATOM 708 C C . TYR A 1 90 ? 8.429 -0.959 7.018 1.00 85.62 90 TYR A C 1
ATOM 710 O O . TYR A 1 90 ? 7.779 -0.312 6.204 1.00 85.62 90 TYR A O 1
ATOM 718 N N . MET A 1 91 ? 8.965 -2.149 6.728 1.00 89.69 91 MET A N 1
ATOM 719 C CA . MET A 1 91 ? 8.804 -2.815 5.435 1.00 89.69 91 MET A CA 1
ATOM 720 C C . MET A 1 91 ? 7.338 -3.139 5.119 1.00 89.69 91 MET A C 1
ATOM 722 O O . MET A 1 91 ? 6.970 -3.146 3.950 1.00 89.69 91 MET A O 1
ATOM 726 N N . ASP A 1 92 ? 6.487 -3.336 6.131 1.00 91.25 92 ASP A N 1
ATOM 727 C CA . ASP A 1 92 ? 5.061 -3.618 5.920 1.00 91.25 92 ASP A CA 1
ATOM 728 C C . ASP A 1 92 ? 4.322 -2.409 5.335 1.00 91.25 92 ASP A C 1
ATOM 730 O O . ASP A 1 92 ? 3.280 -2.556 4.702 1.00 91.25 92 ASP A O 1
ATOM 734 N N . LEU A 1 93 ? 4.854 -1.196 5.520 1.00 93.75 93 LEU A N 1
ATOM 735 C CA . LEU A 1 93 ? 4.268 0.016 4.946 1.00 93.75 93 LEU A CA 1
ATOM 736 C C . LEU A 1 93 ? 4.391 0.038 3.416 1.00 93.75 93 LEU A C 1
ATOM 738 O O . LEU A 1 93 ? 3.526 0.613 2.755 1.00 93.75 93 LEU A O 1
ATOM 742 N N . ALA A 1 94 ? 5.405 -0.632 2.858 1.00 91.56 94 ALA A N 1
ATOM 743 C CA . ALA A 1 94 ? 5.572 -0.753 1.413 1.00 91.56 94 ALA A CA 1
ATOM 744 C C . ALA A 1 94 ? 4.423 -1.538 0.766 1.00 91.56 94 ALA A C 1
ATOM 746 O O . ALA A 1 94 ? 3.976 -1.185 -0.322 1.00 91.56 94 ALA A O 1
ATOM 747 N N . GLU A 1 95 ? 3.850 -2.524 1.469 1.00 90.56 95 GLU A N 1
ATOM 748 C CA . GLU A 1 95 ? 2.678 -3.258 0.970 1.00 90.56 95 GLU A CA 1
ATOM 749 C C . GLU A 1 95 ? 1.444 -2.360 0.798 1.00 90.56 95 GLU A C 1
ATOM 751 O O . GLU A 1 95 ? 0.565 -2.652 -0.013 1.00 90.56 95 GLU A O 1
ATOM 756 N N . TYR A 1 96 ? 1.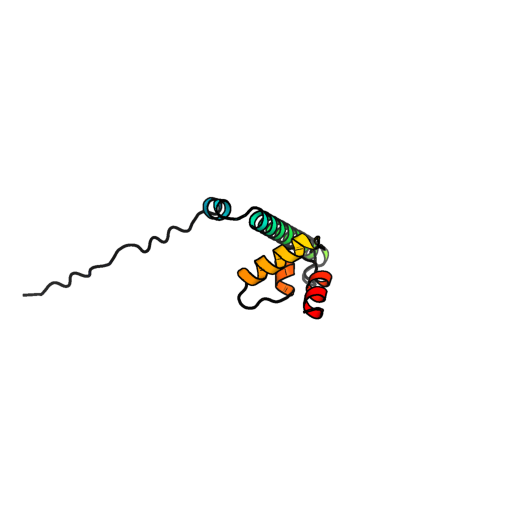388 -1.254 1.542 1.00 94.44 96 TYR A N 1
ATOM 757 C CA . TYR A 1 96 ? 0.323 -0.255 1.482 1.00 94.44 96 TYR A CA 1
ATOM 758 C C . TYR A 1 96 ? 0.700 0.963 0.626 1.00 94.44 96 TYR A C 1
ATOM 760 O O . TYR A 1 96 ? 0.077 2.019 0.754 1.00 94.44 96 TYR A O 1
ATOM 768 N N . GLY A 1 97 ? 1.714 0.826 -0.235 1.00 94.06 97 GLY A N 1
ATOM 769 C CA . GLY A 1 97 ? 2.110 1.842 -1.208 1.00 94.06 97 GLY A CA 1
ATOM 770 C C . GLY A 1 97 ? 2.944 2.988 -0.645 1.00 94.06 97 GLY A C 1
ATOM 771 O O . GLY A 1 97 ? 3.068 4.012 -1.310 1.00 94.06 97 GLY A O 1
ATOM 772 N N . VAL A 1 98 ? 3.510 2.846 0.557 1.00 96.06 98 VAL A N 1
ATOM 773 C CA . VAL A 1 98 ? 4.449 3.831 1.114 1.00 96.06 98 VAL A CA 1
ATOM 774 C C . VAL A 1 98 ? 5.851 3.554 0.580 1.00 96.06 98 VAL A C 1
ATOM 776 O O . VAL A 1 98 ? 6.328 2.428 0.680 1.00 96.06 98 VAL A O 1
ATOM 779 N N . ASP A 1 99 ? 6.530 4.570 0.050 1.00 94.25 99 ASP A N 1
ATOM 780 C CA . ASP A 1 99 ? 7.924 4.419 -0.388 1.00 94.25 99 ASP A CA 1
ATOM 781 C C . ASP A 1 99 ? 8.865 4.029 0.774 1.00 94.25 99 ASP A C 1
ATOM 783 O O . ASP A 1 99 ? 8.640 4.387 1.941 1.00 94.25 99 ASP A O 1
ATOM 787 N N . LEU A 1 100 ? 9.939 3.290 0.466 1.00 91.44 100 LEU A N 1
ATOM 788 C CA . LEU A 1 100 ? 10.846 2.769 1.493 1.00 91.44 100 LEU A CA 1
ATOM 789 C C . LEU A 1 100 ? 11.593 3.878 2.244 1.00 91.44 100 LEU A C 1
ATOM 791 O O . LEU A 1 100 ? 11.892 3.706 3.425 1.00 91.44 100 LEU A O 1
ATOM 795 N N . GLU A 1 101 ? 11.875 5.016 1.604 1.00 93.56 101 GLU A N 1
ATOM 796 C CA . GLU A 1 101 ? 12.555 6.151 2.242 1.00 93.56 101 GLU A CA 1
ATOM 797 C C . GLU A 1 101 ? 11.686 6.755 3.359 1.00 93.56 101 GLU A C 1
ATOM 799 O O . GLU A 1 101 ? 12.152 6.981 4.480 1.00 93.56 101 GLU A O 1
ATOM 804 N N . THR A 1 102 ? 10.404 6.971 3.078 1.00 93.94 102 THR A N 1
ATOM 805 C CA . THR A 1 102 ? 9.396 7.476 4.010 1.00 93.94 102 THR A CA 1
ATOM 806 C C . THR A 1 102 ? 9.169 6.476 5.140 1.00 93.94 102 THR A C 1
ATOM 808 O O . THR A 1 102 ? 9.147 6.871 6.312 1.00 93.94 102 THR A O 1
ATOM 811 N N . ALA A 1 103 ? 9.043 5.188 4.815 1.00 92.25 103 ALA A N 1
ATOM 812 C CA . ALA A 1 103 ? 8.865 4.131 5.803 1.00 92.25 103 ALA A CA 1
ATOM 813 C C . ALA A 1 103 ? 10.082 3.998 6.739 1.00 92.25 103 ALA A C 1
ATOM 815 O O . ALA A 1 103 ? 9.934 3.970 7.964 1.00 92.25 103 ALA A O 1
ATOM 816 N N . GLU A 1 104 ? 11.296 3.976 6.186 1.00 91.44 104 GLU A N 1
ATOM 817 C CA . GLU A 1 104 ? 12.530 3.868 6.966 1.00 91.44 104 GLU A CA 1
ATOM 818 C C . GLU A 1 104 ? 12.746 5.103 7.849 1.00 91.44 104 GLU A C 1
ATOM 820 O O . GLU A 1 104 ? 13.150 4.983 9.010 1.00 91.44 104 GLU A O 1
ATOM 825 N N . LYS A 1 105 ? 12.446 6.302 7.334 1.00 91.56 105 LYS A N 1
ATOM 826 C CA . LYS A 1 105 ? 12.543 7.538 8.113 1.00 91.56 105 LYS A CA 1
ATOM 827 C C . LYS A 1 105 ? 11.656 7.488 9.358 1.00 91.56 105 LYS A C 1
ATOM 829 O O . LYS A 1 105 ? 12.144 7.787 10.446 1.00 91.56 105 LYS A O 1
ATOM 834 N N . LEU A 1 106 ? 10.396 7.071 9.214 1.00 88.06 106 LEU A N 1
ATOM 835 C CA . LEU A 1 106 ? 9.484 6.892 10.350 1.00 88.06 106 LEU A CA 1
ATOM 836 C C . LEU A 1 106 ? 10.060 5.943 11.402 1.00 88.06 106 LEU A C 1
ATOM 838 O O . LEU A 1 106 ? 9.974 6.222 12.594 1.00 88.06 106 LEU A O 1
ATOM 842 N N . TRP A 1 107 ? 10.656 4.834 10.961 1.00 84.19 107 TRP A N 1
ATOM 843 C CA . TRP A 1 107 ? 11.239 3.839 11.857 1.00 84.19 107 TRP A CA 1
ATOM 844 C C . TRP A 1 107 ? 12.415 4.380 12.662 1.00 84.19 107 TRP A C 1
ATOM 846 O O . TRP A 1 107 ? 12.536 4.096 13.847 1.00 84.19 107 TRP A O 1
ATOM 856 N N . ARG A 1 108 ? 13.281 5.176 12.026 1.00 87.19 108 ARG A N 1
ATOM 857 C CA . ARG A 1 108 ? 14.449 5.784 12.680 1.00 87.19 108 ARG A CA 1
ATOM 858 C C . ARG A 1 108 ? 14.078 6.880 13.682 1.00 87.19 108 ARG A C 1
ATOM 860 O O . ARG A 1 108 ? 14.898 7.210 14.535 1.00 87.19 108 ARG A O 1
ATOM 867 N N . GLU A 1 109 ? 12.897 7.472 13.540 1.00 83.12 109 GLU A N 1
ATOM 868 C CA . GLU A 1 109 ? 12.385 8.537 14.410 1.00 83.12 109 GLU A CA 1
ATOM 869 C C . GLU A 1 109 ? 11.527 8.009 15.583 1.00 83.12 109 GLU A C 1
ATOM 871 O O . GLU A 1 109 ? 11.168 8.799 16.459 1.00 83.12 109 GLU A O 1
ATOM 876 N N . CYS A 1 110 ? 11.224 6.703 15.620 1.00 60.28 110 CYS A N 1
ATOM 877 C CA . CYS A 1 110 ? 10.502 6.022 16.706 1.00 60.28 110 CYS A CA 1
ATOM 878 C C . CYS A 1 110 ? 11.449 5.425 17.759 1.00 60.28 110 CYS A C 1
ATOM 880 O O . CYS A 1 110 ? 11.047 5.415 18.946 1.00 60.28 110 CYS A O 1
#

pLDDT: mean 83.37, std 17.14, range [37.44, 98.12]